Protein 3BUT (pdb70)

Solvent-accessible surface area: 8104 Å² total

Structure (mmCIF, N/CA/C/O backbone):
data_3BUT
#
_entry.id   3BUT
#
_cell.length_a   131.050
_cell.length_b   28.330
_cell.length_c   29.510
_cell.angle_alpha   90.00
_cell.angle_beta   90.00
_cell.angle_gamma   90.00
#
_symmetry.space_group_name_H-M   'P 21 21 2'
#
loop_
_entity.id
_entity.type
_entity.pdbx_description
1 polymer 'Uncharacterized protein Af_0446'
2 water water
#
loop_
_atom_site.group_PDB
_atom_site.id
_atom_site.type_symbol
_atom_site.label_atom_id
_atom_site.label_alt_id
_atom_site.label_comp_id
_atom_site.label_asym_id
_atom_site.label_entity_id
_atom_site.label_seq_id
_atom_site.pdbx_PDB_ins_code
_atom_site.Cartn_x
_atom_site.Cartn_y
_atom_site.Cartn_z
_atom_site.occupancy
_atom_site.B_iso_or_equiv
_atom_site.auth_seq_id
_atom_site.auth_comp_id
_atom_site.auth_asym_id
_atom_site.auth_atom_id
_atom_site.pdbx_PDB_model_num
ATOM 1 N N . SER A 1 2 ? -31.748 0.103 0.782 1.00 31.21 0 SER A N 1
ATOM 2 C CA A SER A 1 2 ? -30.894 0.804 1.782 0.50 24.22 0 SER A CA 1
ATOM 3 C CA B SER A 1 2 ? -30.892 0.827 1.761 0.50 22.85 0 SER A CA 1
ATOM 4 C C . SER A 1 2 ? -29.414 0.548 1.519 1.00 20.26 0 SER A C 1
ATOM 5 O O . SER A 1 2 ? -29.027 -0.559 1.167 1.00 26.55 0 SER A O 1
ATOM 10 N N . LEU A 1 3 ? -28.595 1.569 1.708 1.00 16.29 1 LEU A N 1
ATOM 11 C CA . LEU A 1 3 ? -27.155 1.436 1.550 1.00 17.97 1 LEU A CA 1
ATOM 12 C C . LEU A 1 3 ? -26.562 0.950 2.864 1.00 16.24 1 LEU A C 1
ATOM 13 O O . LEU A 1 3 ? -26.747 1.590 3.901 1.00 22.53 1 LEU A O 1
ATOM 18 N N . GLU A 1 4 ? -25.863 -0.183 2.830 1.00 13.99 2 GLU A N 1
ATOM 19 C CA . GLU A 1 4 ? -25.309 -0.770 4.058 1.00 19.29 2 GLU A CA 1
ATOM 20 C C . GLU A 1 4 ? -23.871 -0.314 4.354 1.00 18.71 2 GLU A C 1
ATOM 21 O O . GLU A 1 4 ? -23.536 -0.012 5.505 1.00 17.28 2 GLU A O 1
ATOM 27 N N . SER A 1 5 ? -23.036 -0.269 3.316 1.00 13.38 3 SER A N 1
ATOM 28 C CA . SER A 1 5 ? -21.638 0.163 3.421 1.00 15.43 3 SER A CA 1
ATOM 29 C C . SER A 1 5 ? -21.093 0.582 2.059 1.00 19.78 3 SER A C 1
ATOM 30 O O . SER A 1 5 ? -21.582 0.125 1.029 1.00 19.06 3 SER A O 1
ATOM 33 N N . VAL A 1 6 ? -20.094 1.464 2.063 1.00 21.76 4 VAL A N 1
ATOM 34 C CA . VAL A 1 6 ? -19.342 1.827 0.858 1.00 19.10 4 VAL A CA 1
ATOM 35 C C . VAL A 1 6 ? -17.857 1.719 1.174 1.00 21.52 4 VAL A C 1
ATOM 36 O O . VAL A 1 6 ? -17.392 2.238 2.190 1.00 24.14 4 VAL A O 1
ATOM 40 N N . LYS A 1 7 ? -17.123 1.031 0.307 1.00 21.77 5 LYS A N 1
ATOM 41 C CA . LYS A 1 7 ? -15.676 0.871 0.453 1.00 22.40 5 LYS A CA 1
ATOM 42 C C . LYS A 1 7 ? -14.957 1.248 -0.835 1.00 25.81 5 LYS A C 1
ATOM 43 O O . LYS A 1 7 ? -15.256 0.715 -1.907 1.00 32.45 5 LYS A O 1
ATOM 49 N N . ALA A 1 8 ? -14.010 2.176 -0.721 1.00 30.96 6 ALA A N 1
ATOM 50 C CA . ALA A 1 8 ? -13.208 2.610 -1.857 1.00 19.63 6 ALA A CA 1
ATOM 51 C C . ALA A 1 8 ? -11.871 1.888 -1.885 1.00 22.16 6 ALA A C 1
ATOM 52 O O . ALA A 1 8 ? -11.287 1.598 -0.839 1.00 21.55 6 ALA A O 1
ATOM 62 N N . TRP A 1 10 ? -8.258 1.341 -4.869 1.00 13.50 8 TRP A N 1
ATOM 63 C CA . TRP A 1 10 ? -7.675 1.646 -6.169 1.00 19.87 8 TRP A CA 1
ATOM 64 C C . TRP A 1 10 ? -7.983 0.511 -7.136 1.00 19.93 8 TRP A C 1
ATOM 65 O O . TRP A 1 10 ? -8.051 -0.651 -6.740 1.00 18.23 8 TRP A O 1
ATOM 76 N N . GLY A 1 11 ? -8.186 0.861 -8.400 1.00 24.69 9 GLY A N 1
ATOM 77 C CA . GLY A 1 11 ? -8.390 -0.131 -9.449 1.00 22.66 9 GLY A CA 1
ATOM 78 C C . GLY A 1 11 ? -7.177 -0.204 -10.343 1.00 27.25 9 GLY A C 1
ATOM 79 O O . GLY A 1 11 ? -6.061 0.080 -9.903 1.00 30.88 9 GLY A O 1
ATOM 80 N N . VAL A 1 12 ? -7.393 -0.600 -11.596 1.00 34.54 10 VAL A N 1
ATOM 81 C CA . VAL A 1 12 ? -6.309 -0.684 -12.569 1.00 32.11 10 VAL A CA 1
ATOM 82 C C . VAL A 1 12 ? -5.830 0.724 -12.891 1.00 32.43 10 VAL A C 1
ATOM 83 O O . VAL A 1 12 ? -6.580 1.549 -13.405 1.00 32.28 10 VAL A O 1
ATOM 87 N N . VAL A 1 13 ? -4.577 0.994 -12.548 1.00 32.23 11 VAL A N 1
ATOM 88 C CA . VAL A 1 13 ? -3.984 2.293 -12.793 1.00 26.74 11 VAL A CA 1
ATOM 89 C C . VAL A 1 13 ? -2.852 2.152 -13.797 1.00 28.82 11 VAL A C 1
ATOM 90 O O . VAL A 1 13 ? -1.942 1.338 -13.622 1.00 29.12 11 VAL A O 1
ATOM 94 N N . THR A 1 14 ? -2.956 2.924 -14.873 1.00 32.71 12 THR A N 1
ATOM 95 C CA . THR A 1 14 ? -1.946 2.959 -15.922 1.00 25.20 12 THR A CA 1
ATOM 96 C C . THR A 1 14 ? -1.331 4.353 -15.948 1.00 28.73 12 THR A C 1
ATOM 97 O O . THR A 1 14 ? -1.632 5.184 -15.085 1.00 30.25 12 THR A O 1
ATOM 101 N N . ASP A 1 15 ? -0.481 4.612 -16.939 1.00 35.88 13 ASP A N 1
ATOM 102 C CA . ASP A 1 15 ? 0.101 5.941 -17.112 1.00 42.86 13 ASP A CA 1
ATOM 103 C C . ASP A 1 15 ? -0.870 6.939 -17.767 1.00 43.62 13 ASP A C 1
ATOM 104 O O . ASP A 1 15 ? -0.677 8.153 -17.661 1.00 39.63 13 ASP A O 1
ATOM 109 N N . SER A 1 16 ? -1.913 6.418 -18.420 1.00 44.29 14 SER A N 1
ATOM 110 C CA . SER A 1 16 ? -2.908 7.246 -19.112 1.00 45.75 14 SER A CA 1
ATOM 111 C C . SER A 1 16 ? -4.203 7.465 -18.318 1.00 46.96 14 SER A C 1
ATOM 112 O O . SER A 1 16 ? -4.853 8.503 -18.461 1.00 55.26 14 SER A O 1
ATOM 115 N N . GLN A 1 17 ? -4.584 6.490 -17.497 1.00 36.45 15 GLN A N 1
ATOM 116 C CA . GLN A 1 17 ? -5.832 6.588 -16.752 1.00 27.54 15 GLN A CA 1
ATOM 117 C C . GLN A 1 17 ? -5.726 5.978 -15.358 1.00 27.98 15 GLN A C 1
ATOM 118 O O . GLN A 1 17 ? -5.042 4.971 -15.158 1.00 33.49 15 GLN A O 1
ATOM 124 N N . THR A 1 18 ? -6.404 6.609 -14.402 1.00 26.55 16 THR A N 1
ATOM 125 C CA . THR A 1 18 ? -6.432 6.165 -13.006 1.00 20.73 16 THR A CA 1
ATOM 126 C C . THR A 1 18 ? -7.858 5.757 -12.648 1.00 18.64 16 THR A C 1
ATOM 127 O O . THR A 1 18 ? -8.794 6.516 -12.885 1.00 24.48 16 THR A O 1
ATOM 131 N N . GLU A 1 19 ? -8.020 4.565 -12.076 1.00 21.27 17 GLU A N 1
ATOM 132 C CA . GLU A 1 19 ? -9.337 4.072 -11.672 1.00 21.25 17 GLU A CA 1
ATOM 133 C C . GLU A 1 19 ? -9.478 4.004 -10.159 1.00 17.52 17 GLU A C 1
ATOM 134 O O . GLU A 1 19 ? -8.578 3.557 -9.457 1.00 21.08 17 GLU A O 1
ATOM 140 N N . ILE A 1 20 ? -10.615 4.479 -9.673 1.00 19.85 18 ILE A N 1
ATOM 141 C CA . ILE A 1 20 ? -11.011 4.285 -8.294 1.00 24.45 18 ILE A CA 1
ATOM 142 C C . ILE A 1 20 ? -12.244 3.394 -8.346 1.00 24.06 18 ILE A C 1
ATOM 143 O O . ILE A 1 20 ? -13.121 3.604 -9.180 1.00 24.71 18 ILE A O 1
ATOM 148 N N . VAL A 1 21 ? -12.290 2.383 -7.481 1.00 23.39 19 VAL A N 1
ATOM 149 C CA . VAL A 1 21 ? -13.418 1.466 -7.431 1.00 18.28 19 VAL A CA 1
ATOM 150 C C . VAL A 1 21 ? -14.148 1.644 -6.111 1.00 22.87 19 VAL A C 1
ATOM 151 O O . VAL A 1 21 ? -13.557 1.486 -5.045 1.00 18.60 19 VAL A O 1
ATOM 155 N N . ALA A 1 22 ? -15.430 1.990 -6.196 1.00 20.48 20 ALA A N 1
ATOM 156 C CA . ALA A 1 22 ? -16.298 2.054 -5.032 1.00 21.86 20 ALA A CA 1
ATOM 157 C C . ALA A 1 22 ? -17.145 0.790 -4.998 1.00 24.92 20 ALA A C 1
ATOM 158 O O . ALA A 1 22 ? -17.685 0.382 -6.023 1.00 23.28 20 ALA A O 1
ATOM 160 N N . LEU A 1 23 ? -17.232 0.161 -3.828 1.00 25.20 21 LEU A N 1
ATOM 161 C CA . LEU A 1 23 ? -18.070 -1.021 -3.645 1.00 27.67 21 LEU A CA 1
ATOM 162 C C . LEU A 1 23 ? -19.171 -0.741 -2.636 1.00 28.58 21 LEU A C 1
ATOM 163 O O . LEU A 1 23 ? -18.908 -0.626 -1.439 1.00 39.70 21 LEU A O 1
ATOM 168 N N . ALA A 1 24 ? -20.403 -0.637 -3.127 1.00 25.60 22 ALA A N 1
ATOM 169 C CA . ALA A 1 24 ? -21.557 -0.328 -2.286 1.00 23.34 22 ALA A CA 1
ATOM 170 C C . ALA A 1 24 ? -22.430 -1.552 -2.042 1.00 21.52 22 ALA A C 1
ATOM 171 O O . ALA A 1 24 ? -22.956 -2.142 -2.983 1.00 19.12 22 ALA A O 1
ATOM 173 N N . LYS A 1 25 ? -22.573 -1.927 -0.774 1.00 13.30 23 LYS A N 1
ATOM 174 C CA . LYS A 1 25 ? -23.486 -2.986 -0.378 1.00 16.13 23 LYS A CA 1
ATOM 175 C C . LYS A 1 25 ? -24.893 -2.409 -0.222 1.00 15.30 23 LYS A C 1
ATOM 176 O O . LYS A 1 25 ? -25.142 -1.601 0.669 1.00 17.38 23 LYS A O 1
ATOM 182 N N . VAL A 1 26 ? -25.802 -2.817 -1.103 1.00 15.23 24 VAL A N 1
ATOM 183 C CA . VAL A 1 26 ? -27.185 -2.356 -1.044 1.00 14.33 24 VAL A CA 1
ATOM 184 C C . VAL A 1 26 ? -28.138 -3.489 -0.696 1.00 19.24 24 VAL A C 1
ATOM 185 O O . VAL A 1 26 ? -27.976 -4.608 -1.158 1.00 19.41 24 VAL A O 1
ATOM 189 N N . ARG A 1 27 ? -29.117 -3.189 0.147 1.00 19.15 25 ARG A N 1
ATOM 190 C CA . ARG A 1 27 ? -30.181 -4.120 0.459 1.00 26.18 25 ARG A CA 1
ATOM 191 C C . ARG A 1 27 ? -31.485 -3.602 -0.148 1.00 17.41 25 ARG A C 1
ATOM 192 O O . ARG A 1 27 ? -31.857 -2.450 0.058 1.00 24.57 25 ARG A O 1
ATOM 200 N N . ASN A 1 28 ? -32.163 -4.454 -0.908 1.00 15.20 26 ASN A N 1
ATOM 201 C CA . ASN A 1 28 ? -33.455 -4.114 -1.483 1.00 18.23 26 ASN A CA 1
ATOM 202 C C . ASN A 1 28 ? -34.579 -4.323 -0.469 1.00 16.61 26 ASN A C 1
ATOM 203 O O . ASN A 1 28 ? -34.865 -5.454 -0.074 1.00 19.84 26 ASN A O 1
ATOM 208 N N . GLU A 1 29 ? -35.227 -3.225 -0.084 1.00 20.12 27 GLU A N 1
ATOM 209 C CA A GLU A 1 29 ? -36.287 -3.270 0.920 0.50 16.73 27 GLU A CA 1
ATOM 210 C CA B GLU A 1 29 ? -36.289 -3.237 0.923 0.50 17.68 27 GLU A CA 1
ATOM 211 C C . GLU A 1 29 ? -37.678 -3.122 0.300 1.00 20.29 27 GLU A C 1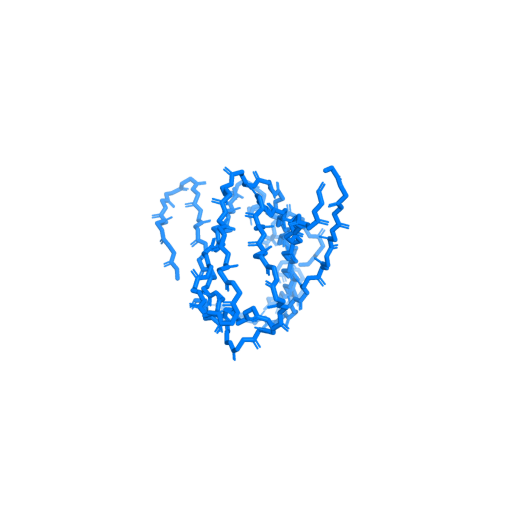
ATOM 212 O O . GLU A 1 29 ? -38.661 -2.829 0.989 1.00 25.31 27 GLU A O 1
ATOM 223 N N . ASP A 1 30 ? -37.757 -3.341 -1.006 1.00 24.76 28 ASP A N 1
ATOM 224 C CA . ASP A 1 30 ? -39.034 -3.352 -1.704 1.00 19.20 28 ASP A CA 1
ATOM 225 C C . ASP A 1 30 ? -39.417 -4.805 -1.995 1.00 24.89 28 ASP A C 1
ATOM 226 O O . ASP A 1 30 ? -38.631 -5.724 -1.764 1.00 26.69 28 ASP A O 1
ATOM 231 N N . VAL A 1 31 ? -40.627 -5.020 -2.487 1.00 23.66 29 VAL A N 1
ATOM 232 C CA . VAL A 1 31 ? -41.068 -6.371 -2.819 1.00 21.60 29 VAL A CA 1
ATOM 233 C C . VAL A 1 31 ? -40.812 -6.688 -4.299 1.00 17.42 29 VAL A C 1
ATOM 234 O O . VAL A 1 31 ? -41.057 -7.802 -4.756 1.00 22.89 29 VAL A O 1
ATOM 238 N N . VAL A 1 32 ? -40.317 -5.696 -5.034 1.00 20.52 30 VAL A N 1
ATOM 239 C CA . VAL A 1 32 ? -39.966 -5.853 -6.451 1.00 22.66 30 VAL A CA 1
ATOM 240 C C . VAL A 1 32 ? -38.449 -5.648 -6.618 1.00 20.03 30 VAL A C 1
ATOM 241 O O . VAL A 1 32 ? -37.810 -5.099 -5.718 1.00 17.13 30 VAL A O 1
ATOM 245 N N . PRO A 1 33 ? -37.858 -6.120 -7.741 1.00 17.08 31 PRO A N 1
ATOM 246 C CA . PRO A 1 33 ? -36.414 -5.930 -7.865 1.00 23.27 31 PRO A CA 1
ATOM 247 C C . PRO A 1 33 ? -36.015 -4.524 -8.293 1.00 26.18 31 PRO A C 1
ATOM 248 O O . PRO A 1 33 ? -36.763 -3.856 -9.006 1.00 29.57 31 PRO A O 1
ATOM 252 N N . ILE A 1 34 ? -34.846 -4.089 -7.831 1.00 28.06 32 ILE A N 1
ATOM 253 C CA . ILE A 1 34 ? -34.256 -2.821 -8.235 1.00 27.56 32 ILE A CA 1
ATOM 254 C C . ILE A 1 34 ? -33.343 -3.139 -9.406 1.00 24.73 32 ILE A C 1
ATOM 255 O O . ILE A 1 34 ? -32.614 -4.129 -9.367 1.00 23.37 32 ILE A O 1
ATOM 260 N N . VAL A 1 35 ? -33.407 -2.340 -10.465 1.00 18.71 33 VAL A N 1
ATOM 261 C CA . VAL A 1 35 ? -32.387 -2.409 -11.511 1.00 21.78 33 VAL A CA 1
ATOM 262 C C . VAL A 1 35 ? -31.570 -1.118 -11.495 1.00 19.50 33 VAL A C 1
ATOM 263 O O . VAL A 1 35 ? -32.130 -0.032 -11.570 1.00 25.63 33 VAL A O 1
ATOM 267 N N . VAL A 1 36 ? -30.254 -1.246 -11.354 1.00 20.85 34 VAL A N 1
ATOM 268 C CA . VAL A 1 36 ? -29.349 -0.120 -11.539 1.00 17.29 34 VAL A CA 1
ATOM 269 C C . VAL A 1 36 ? -28.787 -0.281 -12.943 1.00 13.87 34 VAL A C 1
ATOM 270 O O . VAL A 1 36 ? -27.877 -1.078 -13.160 1.00 22.84 34 VAL A O 1
ATOM 274 N N . SER A 1 37 ? -29.348 0.453 -13.899 1.00 12.54 35 SER A N 1
ATOM 275 C CA . SER A 1 37 ? -28.962 0.307 -15.311 1.00 12.00 35 SER A CA 1
ATOM 276 C C . SER A 1 37 ? -27.581 0.898 -15.617 1.00 15.29 35 SER A C 1
ATOM 277 O O . SER A 1 37 ? -26.925 0.516 -16.585 1.00 18.32 35 SER A O 1
ATOM 280 N N . GLY A 1 38 ? -27.153 1.832 -14.779 1.00 13.31 36 GLY A N 1
ATOM 281 C CA . GLY A 1 38 ? -25.858 2.460 -14.921 1.00 7.56 36 GLY A CA 1
ATOM 282 C C . GLY A 1 38 ? -25.739 3.595 -13.941 1.00 7.18 36 GLY A C 1
ATOM 283 O O . GLY A 1 38 ? -26.546 3.713 -13.025 1.00 19.91 36 GLY A O 1
ATOM 284 N N . TYR A 1 39 ? -24.728 4.437 -14.149 1.00 22.59 37 TYR A N 1
ATOM 285 C CA . TYR A 1 39 ? -24.432 5.546 -13.252 1.00 14.09 37 TYR A CA 1
ATOM 286 C C . TYR A 1 39 ? -23.613 6.606 -13.958 1.00 11.01 37 TYR A C 1
ATOM 287 O O . TYR A 1 39 ? -22.790 6.299 -14.818 1.00 14.74 37 TYR A O 1
ATOM 296 N N . HIS A 1 40 ? -23.853 7.854 -13.584 1.00 19.69 38 HIS A N 1
ATOM 297 C CA . HIS A 1 40 ? -22.993 8.959 -13.968 1.00 13.18 38 HIS A CA 1
ATOM 298 C C . HIS A 1 40 ? -22.085 9.301 -12.794 1.00 10.41 38 HIS A C 1
ATOM 299 O O . HIS A 1 40 ? -22.509 9.254 -11.634 1.00 19.25 38 HIS A O 1
ATOM 306 N N . TYR A 1 41 ? -20.832 9.633 -13.087 1.00 11.89 39 TYR A N 1
ATOM 307 C CA . TYR A 1 41 ? -19.915 10.064 -12.037 1.00 16.52 39 TYR A CA 1
ATOM 308 C C . TYR A 1 41 ? -19.166 11.321 -12.397 1.00 12.09 39 TYR A C 1
ATOM 309 O O . TYR A 1 41 ? -18.894 11.573 -13.569 1.00 12.53 39 TYR A O 1
ATOM 318 N N . THR A 1 42 ? -18.861 12.123 -11.379 1.00 17.98 40 THR A N 1
ATOM 319 C CA . THR A 1 42 ? -17.998 13.297 -11.520 1.00 18.10 40 THR A CA 1
ATOM 320 C C . THR A 1 42 ? -17.004 13.360 -10.373 1.00 19.26 40 THR A C 1
ATOM 321 O O . THR A 1 42 ? -17.333 13.013 -9.238 1.00 26.63 40 THR A O 1
ATOM 325 N N . ILE A 1 43 ? -15.782 13.788 -10.673 1.00 20.34 41 ILE A N 1
ATOM 326 C CA . ILE A 1 43 ? -14.807 14.129 -9.639 1.00 16.96 41 ILE A CA 1
ATOM 327 C C . ILE A 1 43 ? -14.283 15.543 -9.888 1.00 19.29 41 ILE A C 1
ATOM 328 O O . ILE A 1 43 ? -13.743 15.830 -10.952 1.00 27.07 41 ILE A O 1
ATOM 333 N N . GLU A 1 44 ? -14.484 16.431 -8.919 1.00 23.75 42 GLU A N 1
ATOM 334 C CA . GLU A 1 44 ? -13.956 17.786 -8.995 1.00 18.10 42 GLU A CA 1
ATOM 335 C C . GLU A 1 44 ? -12.890 17.972 -7.938 1.00 19.62 42 GLU A C 1
ATOM 336 O O . GLU A 1 44 ? -13.035 17.510 -6.809 1.00 21.42 42 GLU A O 1
ATOM 350 N N . ASN 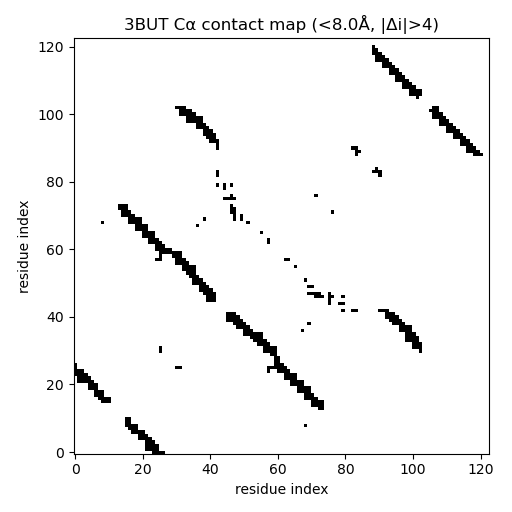A 1 46 ? -10.578 21.193 -6.566 1.00 21.19 44 ASN A N 1
ATOM 351 C CA . ASN A 1 46 ? -10.519 22.674 -6.601 1.00 21.98 44 ASN A CA 1
ATOM 352 C C . ASN A 1 46 ? -11.270 23.354 -7.754 1.00 18.89 44 ASN A C 1
ATOM 353 O O . ASN A 1 46 ? -10.804 24.356 -8.298 1.00 33.68 44 ASN A O 1
ATOM 358 N N . GLY A 1 47 ? -12.424 22.812 -8.125 1.00 21.68 45 GLY A N 1
ATOM 359 C CA . GLY A 1 47 ? -13.187 23.354 -9.244 1.00 26.09 45 GLY A CA 1
ATOM 360 C C . GLY A 1 47 ? -12.676 22.975 -10.626 1.00 28.75 45 GLY A C 1
ATOM 361 O O . GLY A 1 47 ? -13.184 23.469 -11.627 1.00 35.64 45 GLY A O 1
ATOM 362 N N . VAL A 1 48 ? -11.662 22.116 -10.692 1.00 21.75 46 VAL A N 1
ATOM 363 C CA . VAL A 1 48 ? -11.289 21.476 -11.951 1.00 23.94 46 VAL A CA 1
ATOM 364 C C . VAL A 1 48 ? -12.038 20.145 -12.028 1.00 20.97 46 VAL A C 1
ATOM 365 O O . VAL A 1 48 ? -11.928 19.318 -11.125 1.00 24.04 46 VAL A O 1
ATOM 369 N N . LYS A 1 49 ? -12.809 19.949 -13.092 1.00 16.41 47 LYS A N 1
ATOM 370 C CA . LYS A 1 49 ? -13.545 18.701 -13.282 1.00 20.20 47 LYS A CA 1
ATOM 371 C C . LYS A 1 49 ? -12.650 17.647 -13.930 1.00 21.00 47 LYS A C 1
ATOM 372 O O . LYS A 1 49 ? -12.543 17.574 -15.155 1.00 29.09 47 LYS A O 1
ATOM 378 N N . VAL A 1 50 ? -12.020 16.832 -13.089 1.00 25.86 48 VAL A N 1
ATOM 379 C CA . VAL A 1 50 ? -11.005 15.869 -13.529 1.00 17.85 48 VAL A CA 1
ATOM 380 C C . VAL A 1 50 ? -11.587 14.536 -14.025 1.00 23.69 48 VAL A C 1
ATOM 381 O O . VAL A 1 50 ? -10.895 13.763 -14.692 1.00 24.76 48 VAL A O 1
ATOM 385 N N . ALA A 1 51 ? -12.851 14.276 -13.689 1.00 20.89 49 ALA A N 1
ATOM 386 C CA . ALA A 1 51 ? -13.582 13.103 -14.174 1.00 18.85 49 ALA A CA 1
ATOM 387 C C . ALA A 1 51 ? -15.057 13.437 -14.363 1.00 18.72 49 ALA A C 1
ATOM 388 O O . ALA A 1 51 ? -15.650 14.159 -13.558 1.00 19.61 49 ALA A O 1
ATOM 390 N N . ASP A 1 52 ? -15.636 12.896 -15.431 1.00 16.36 50 ASP A N 1
ATOM 391 C CA . ASP A 1 52 ? -17.020 13.140 -15.809 1.00 13.57 50 ASP A CA 1
ATOM 392 C C . ASP A 1 52 ? -17.422 12.057 -16.799 1.00 19.67 50 ASP A C 1
ATOM 393 O O . ASP A 1 52 ? -17.126 12.156 -17.992 1.00 27.56 50 ASP A O 1
ATOM 398 N N . GLY A 1 53 ? -18.089 11.015 -16.316 1.00 12.44 51 GLY A N 1
ATOM 399 C CA . GLY A 1 53 ? -18.424 9.899 -17.189 1.00 5.96 51 GLY A CA 1
ATOM 400 C C . GLY A 1 53 ? -19.708 9.170 -16.874 1.00 11.98 51 GLY A C 1
ATOM 401 O O . GLY A 1 53 ? -20.255 9.298 -15.780 1.00 9.26 51 GLY A O 1
ATOM 402 N N . TYR A 1 54 ? -20.184 8.408 -17.857 1.00 8.82 52 TYR A N 1
ATOM 403 C CA . TYR A 1 54 ? -21.314 7.503 -17.681 1.00 15.39 52 TYR A CA 1
ATOM 404 C C . TYR A 1 54 ? -20.927 6.079 -18.058 1.00 13.12 52 TYR A C 1
ATOM 405 O O . TYR A 1 54 ? -20.384 5.844 -19.136 1.00 13.33 52 TYR A O 1
ATOM 414 N N . GLU A 1 55 ? -21.219 5.120 -17.177 1.00 18.06 53 GLU A N 1
ATOM 415 C CA A GLU A 1 55 ? -21.007 3.670 -17.377 0.50 20.70 53 GLU A CA 1
ATOM 416 C CA B GLU A 1 55 ? -20.999 3.718 -17.436 0.50 20.18 53 GLU A CA 1
ATOM 417 C C . GLU A 1 55 ? -22.343 2.9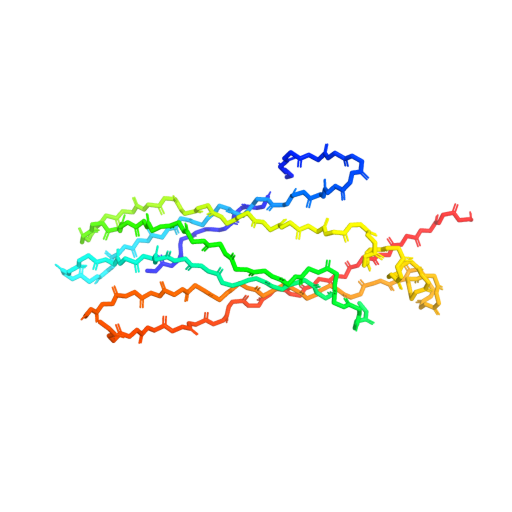41 -17.558 1.00 17.88 53 GLU A C 1
ATOM 418 O O . GLU A 1 55 ? -23.246 3.062 -16.796 1.00 16.47 53 GLU A O 1
ATOM 429 N N . ASN A 1 56 ? -22.452 2.173 -18.620 1.00 17.97 54 ASN A N 1
ATOM 430 C CA . ASN A 1 56 ? -23.664 1.404 -18.849 1.00 25.88 54 ASN A CA 1
ATOM 431 C C . ASN A 1 56 ? -23.466 -0.064 -18.455 1.00 23.51 54 ASN A C 1
ATOM 432 O O . ASN A 1 56 ? -23.009 -0.876 -19.261 1.00 35.45 54 ASN A O 1
ATOM 437 N N . SER A 1 57 ? -23.795 -0.391 -17.205 1.00 25.56 55 SER A N 1
ATOM 438 C CA . SER A 1 57 ? -23.673 -1.764 -16.705 1.00 29.39 55 SER A CA 1
ATOM 439 C C . SER A 1 57 ? -24.855 -2.135 -15.808 1.00 19.36 55 SER A C 1
ATOM 440 O O . SER A 1 57 ? -24.831 -1.868 -14.602 1.00 21.90 55 SER A O 1
ATOM 443 N N . PRO A 1 58 ? -25.901 -2.742 -16.395 1.00 16.70 56 PRO A N 1
ATOM 444 C CA . PRO A 1 58 ? -27.125 -3.012 -15.643 1.00 19.90 56 PRO A CA 1
ATOM 445 C C . PRO A 1 58 ? -26.984 -4.159 -14.641 1.00 20.46 56 PRO A C 1
ATOM 446 O O . PRO A 1 58 ? -26.410 -5.195 -14.968 1.00 25.96 56 PRO A O 1
ATOM 450 N N . VAL A 1 59 ? -27.476 -3.938 -13.421 1.00 20.15 57 VAL A N 1
ATOM 451 C CA . VAL A 1 59 ? -27.395 -4.905 -12.320 1.00 20.95 57 VAL A CA 1
ATOM 452 C C . VAL A 1 59 ? -28.736 -4.941 -11.586 1.00 17.28 57 VAL A C 1
ATOM 453 O O . VAL A 1 59 ? -29.274 -3.892 -11.248 1.00 22.22 57 VAL A O 1
ATOM 457 N N . THR A 1 60 ? -29.283 -6.136 -11.350 1.00 21.89 58 THR A N 1
ATOM 458 C CA . THR A 1 60 ? -30.477 -6.273 -10.500 1.00 25.04 58 THR A CA 1
ATOM 459 C C . THR A 1 60 ? -30.157 -6.601 -9.054 1.00 26.98 58 THR A C 1
ATOM 460 O O . THR A 1 60 ? -29.209 -7.324 -8.768 1.00 40.29 58 THR A O 1
ATOM 464 N N . VAL A 1 61 ? -30.964 -6.061 -8.147 1.00 22.60 59 VAL A N 1
ATOM 465 C CA . VAL A 1 61 ? -30.991 -6.514 -6.766 1.00 18.03 59 VAL A CA 1
ATOM 466 C C . VAL A 1 61 ? -32.369 -7.146 -6.556 1.00 21.11 59 VAL A C 1
ATOM 467 O O . VAL A 1 61 ? -33.385 -6.480 -6.730 1.00 19.88 59 VAL A O 1
ATOM 471 N N . LYS A 1 62 ? -32.384 -8.433 -6.208 1.00 23.46 60 LYS A N 1
ATOM 472 C CA A LYS A 1 62 ? -33.632 -9.171 -6.003 0.50 22.31 60 LYS A CA 1
ATOM 473 C CA B LYS A 1 62 ? -33.613 -9.196 -5.991 0.50 22.98 60 LYS A CA 1
ATOM 474 C C . LYS A 1 62 ? -34.333 -8.671 -4.741 1.00 19.14 60 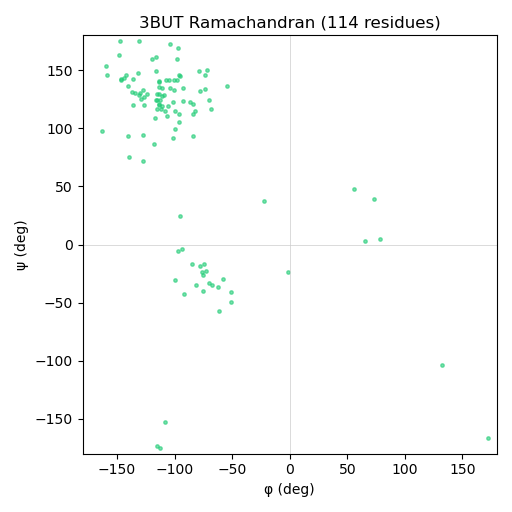LYS A C 1
ATOM 475 O O . LYS A 1 62 ? -33.670 -8.180 -3.827 1.00 22.97 60 LYS A O 1
ATOM 486 N N . PRO A 1 63 ? -35.696 -8.751 -4.697 1.00 20.21 61 PRO A N 1
ATOM 487 C CA . PRO A 1 63 ? -36.414 -8.286 -3.495 1.00 15.12 61 PRO A CA 1
ATOM 488 C C . PRO A 1 63 ? -35.920 -8.956 -2.223 1.00 15.00 61 PRO A C 1
ATOM 489 O O . PRO A 1 63 ? -35.684 -10.161 -2.237 1.00 19.95 61 PRO A O 1
ATOM 493 N N . ALA A 1 64 ? -35.740 -8.168 -1.158 1.00 14.60 62 ALA A N 1
ATOM 494 C CA . ALA A 1 64 ? -35.233 -8.627 0.157 1.00 16.06 62 ALA A CA 1
ATOM 495 C C . ALA A 1 64 ? -33.778 -9.133 0.192 1.00 19.42 62 ALA A C 1
ATOM 496 O O . ALA A 1 64 ? -33.291 -9.568 1.239 1.00 25.21 62 ALA A O 1
ATOM 498 N N . SER A 1 65 ? -33.089 -9.060 -0.944 1.00 23.56 63 SER A N 1
ATOM 499 C CA . SER A 1 65 ? -31.699 -9.502 -1.052 1.00 20.07 63 SER A CA 1
ATOM 500 C C . SER A 1 65 ? -30.741 -8.329 -0.936 1.00 16.49 63 SER A C 1
ATOM 501 O O . SER A 1 65 ? -31.132 -7.181 -1.136 1.00 16.89 63 SER A O 1
ATOM 504 N N . ALA A 1 66 ? -29.489 -8.642 -0.603 1.00 25.65 64 ALA A N 1
ATOM 505 C CA . ALA A 1 66 ? -28.401 -7.668 -0.564 1.00 26.04 64 ALA A CA 1
ATOM 506 C C . ALA A 1 66 ? -27.365 -7.975 -1.643 1.00 24.29 64 ALA A C 1
ATOM 507 O O . ALA A 1 66 ? -27.057 -9.138 -1.903 1.00 39.02 64 ALA A O 1
ATOM 509 N N . THR A 1 67 ? -26.838 -6.924 -2.267 1.00 31.57 65 THR A N 1
ATOM 510 C CA . THR A 1 67 ? -25.927 -7.036 -3.413 1.00 31.22 65 THR A CA 1
ATOM 511 C C . THR A 1 67 ? -24.813 -5.995 -3.300 1.00 24.92 65 THR A C 1
ATOM 512 O O . THR A 1 67 ? -25.074 -4.846 -2.962 1.00 25.87 65 THR A O 1
ATOM 516 N N . THR A 1 68 ? -23.575 -6.395 -3.573 1.00 20.69 66 THR A N 1
ATOM 517 C CA . THR A 1 68 ? -22.493 -5.428 -3.701 1.00 17.88 66 THR A CA 1
ATOM 518 C C . THR A 1 68 ? -22.484 -4.866 -5.122 1.00 21.00 66 THR A C 1
ATOM 519 O O . THR A 1 68 ? -22.381 -5.611 -6.091 1.00 29.01 66 THR A O 1
ATOM 523 N N . LEU A 1 69 ? -22.634 -3.548 -5.225 1.00 19.42 67 LEU A N 1
ATOM 524 C CA . LEU A 1 69 ? -22.540 -2.837 -6.495 1.00 22.83 67 LEU A CA 1
ATOM 525 C C . LEU A 1 69 ? -21.152 -2.231 -6.665 1.00 19.03 67 LEU A C 1
ATOM 526 O O . LEU A 1 69 ? -20.584 -1.720 -5.706 1.00 19.45 67 LEU A O 1
ATOM 531 N N . LYS A 1 70 ? -20.645 -2.274 -7.898 1.00 22.18 68 LYS A N 1
ATOM 532 C CA A LYS A 1 70 ? -19.314 -1.765 -8.235 0.70 23.04 68 LYS A CA 1
ATOM 533 C CA B LYS A 1 70 ? -19.318 -1.767 -8.237 0.30 23.53 68 LYS A CA 1
ATOM 534 C C . LYS A 1 70 ? -19.411 -0.536 -9.142 1.00 26.47 68 LYS A C 1
ATOM 535 O O . LYS A 1 70 ? -20.037 -0.577 -10.212 1.00 28.53 68 LYS A O 1
ATOM 546 N N . PHE A 1 71 ? -18.787 0.551 -8.701 1.00 22.57 69 PHE A N 1
ATOM 547 C CA . PHE A 1 71 ? -18.718 1.794 -9.453 1.00 23.03 69 PHE A CA 1
ATOM 548 C C . PHE A 1 71 ? -17.258 2.079 -9.822 1.00 26.09 69 PHE A C 1
ATOM 549 O O . PHE A 1 71 ? -16.402 2.257 -8.954 1.00 26.28 69 PHE A O 1
ATOM 557 N N . SER A 1 72 ? -16.979 2.084 -11.120 1.00 19.83 70 SER A N 1
ATOM 558 C CA . SER A 1 72 ? -15.647 2.345 -11.626 1.00 12.02 70 SER A CA 1
ATOM 559 C C . SER A 1 72 ? -15.536 3.813 -11.996 1.00 19.97 70 SER A C 1
ATOM 560 O O . SER A 1 72 ? -16.180 4.273 -12.936 1.00 32.00 70 SER A O 1
ATOM 563 N N . LEU A 1 73 ? -14.722 4.546 -11.247 1.00 20.50 71 LEU A N 1
ATOM 564 C CA . LEU A 1 73 ? -14.552 5.972 -11.469 1.00 19.33 71 LEU A CA 1
ATOM 565 C C . LEU A 1 73 ? -13.197 6.210 -12.098 1.00 22.60 71 LEU A C 1
ATOM 566 O O . LEU A 1 73 ? -12.171 6.032 -11.445 1.00 27.57 71 LEU A O 1
ATOM 571 N N . ARG A 1 74 ? -13.194 6.609 -13.367 1.00 20.71 72 ARG A N 1
ATOM 572 C CA . ARG A 1 74 ? -11.953 6.788 -14.113 1.00 25.24 72 ARG A CA 1
ATOM 573 C C . ARG A 1 74 ? -11.574 8.253 -14.283 1.00 25.29 72 ARG A C 1
ATOM 574 O O . ARG A 1 74 ? -12.410 9.086 -14.618 1.00 23.57 72 ARG A O 1
ATOM 582 N N . LEU A 1 75 ? -10.298 8.547 -14.055 1.00 28.86 73 LEU A N 1
ATOM 583 C CA . LEU A 1 75 ? -9.765 9.893 -14.203 1.00 28.75 73 LEU A CA 1
ATOM 584 C C . LEU A 1 75 ? -8.809 9.965 -15.383 1.00 26.57 73 LEU A C 1
ATOM 585 O O . LEU A 1 75 ? -7.773 9.298 -15.395 1.00 35.26 73 LEU A O 1
ATOM 590 N N . ASN A 1 76 ? -9.177 10.772 -16.373 1.00 35.78 74 ASN A N 1
ATOM 591 C CA . ASN A 1 76 ? -8.281 11.147 -17.459 1.00 42.45 74 ASN A CA 1
ATOM 592 C C . ASN A 1 76 ? -7.210 12.080 -16.890 1.00 44.13 74 ASN A C 1
ATOM 593 O O . ASN A 1 76 ? -7.534 13.114 -16.292 1.00 45.65 74 ASN A O 1
ATOM 598 N N . ASN A 1 77 ? -5.946 11.714 -17.076 1.00 47.76 75 ASN A N 1
ATOM 599 C CA A ASN A 1 77 ? -4.840 12.443 -16.467 0.50 43.90 75 ASN A CA 1
ATOM 600 C CA B ASN A 1 77 ? -4.834 12.431 -16.453 0.50 44.98 75 ASN A CA 1
ATOM 601 C C . ASN A 1 77 ? -4.594 13.833 -17.044 1.00 42.16 75 ASN A C 1
ATOM 602 O O . ASN A 1 77 ? -4.008 14.694 -16.387 1.00 44.44 75 ASN A O 1
ATOM 611 N N . SER A 1 78 ? -5.045 14.045 -18.276 1.00 41.38 76 SER A N 1
ATOM 612 C CA . SER A 1 78 ? -4.919 15.354 -18.931 1.00 42.78 76 SER A CA 1
ATOM 613 C C . SER A 1 78 ? -5.697 16.450 -18.186 1.00 44.66 76 SER A C 1
ATOM 614 O O . SER A 1 78 ? -5.250 17.597 -18.103 1.00 43.81 76 SER A O 1
ATOM 617 N N . PHE A 1 79 ? -6.860 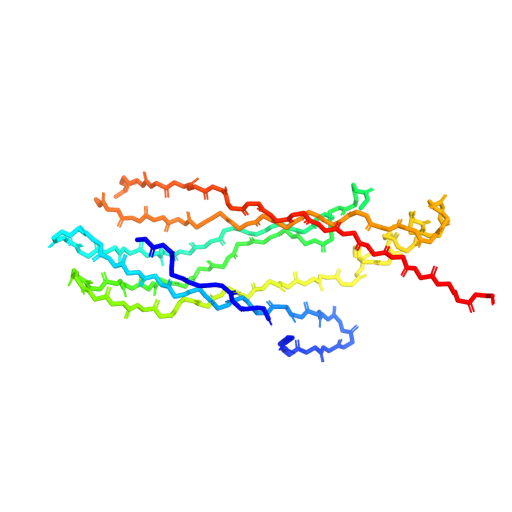16.085 -17.650 1.00 45.86 77 PHE A N 1
ATOM 618 C CA . PHE A 1 79 ? -7.614 16.959 -16.757 1.00 38.85 77 PHE A CA 1
A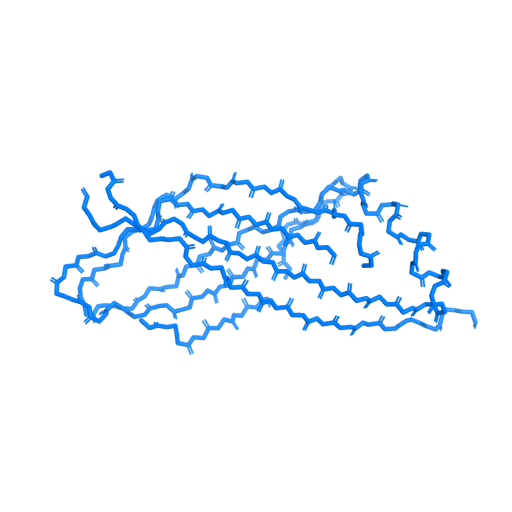TOM 619 C C . PHE A 1 79 ? -7.001 16.996 -15.353 1.00 42.60 77 PHE A C 1
ATOM 620 O O . PHE A 1 79 ? -7.207 17.958 -14.614 1.00 43.01 77 PHE A O 1
ATOM 628 N N . LEU A 1 80 ? -6.258 15.950 -14.987 1.00 39.28 78 LEU A N 1
ATOM 629 C CA . LEU A 1 80 ? -5.565 15.910 -13.698 1.00 25.05 78 LEU A CA 1
ATOM 630 C C . LEU A 1 80 ? -4.334 16.796 -13.675 1.00 20.13 78 LEU A C 1
ATOM 631 O O . LEU A 1 80 ? -3.942 17.267 -12.611 1.00 21.66 78 LEU A O 1
ATOM 636 N N . ARG A 1 81 ? -3.737 17.029 -14.844 1.00 23.70 79 ARG A N 1
ATOM 637 C CA . ARG A 1 81 ? -2.549 17.886 -14.954 1.00 22.96 79 ARG A CA 1
ATOM 638 C C . ARG A 1 81 ? -2.859 19.379 -14.814 1.00 10.84 79 ARG A C 1
ATOM 639 O O . ARG A 1 81 ? -1.947 20.188 -14.600 1.00 17.75 79 ARG A O 1
ATOM 647 N N . GLU A 1 82 ? -4.126 19.754 -14.957 1.00 20.52 80 GLU A N 1
ATOM 648 C CA . GLU A 1 8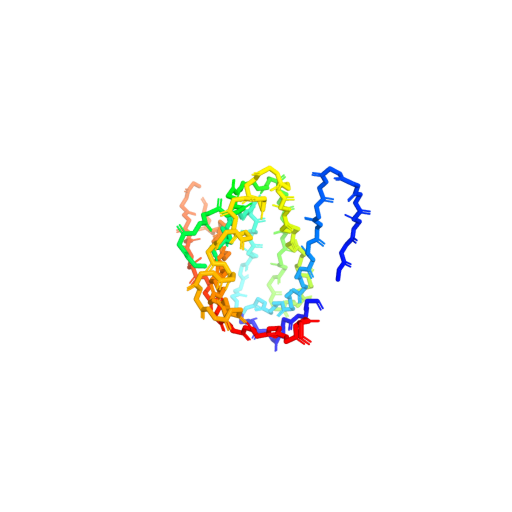2 ? -4.497 21.147 -14.740 1.00 27.76 80 GLU A CA 1
ATOM 649 C C . GLU A 1 82 ? -5.035 21.374 -13.333 1.00 14.90 80 GLU A C 1
ATOM 650 O O . GLU A 1 82 ? -5.280 22.507 -12.934 1.00 25.28 80 GLU A O 1
ATOM 656 N N . TRP A 1 83 ? -5.192 20.288 -12.581 1.00 27.78 81 TRP A N 1
ATOM 657 C CA . TRP A 1 83 ? -5.524 20.380 -11.162 1.00 28.35 81 TRP A CA 1
ATOM 658 C C . TRP A 1 83 ? -4.281 20.789 -10.390 1.00 24.66 81 TRP A C 1
ATOM 659 O O . TRP A 1 83 ? -4.354 21.596 -9.467 1.00 30.11 81 TRP A O 1
ATOM 670 N N . TRP A 1 84 ? -3.143 20.222 -10.780 1.00 29.56 82 TRP A N 1
ATOM 671 C CA . TRP A 1 84 ? -1.887 20.427 -10.075 1.00 22.08 82 TRP A CA 1
ATOM 672 C C . TRP A 1 84 ? -1.556 21.898 -9.823 1.00 25.36 82 TRP A C 1
ATOM 673 O O . TRP A 1 84 ? -1.110 22.257 -8.730 1.00 21.37 82 TRP A O 1
ATOM 684 N N . VAL A 1 85 ? -1.809 22.739 -10.826 1.00 28.97 83 VAL A N 1
ATOM 685 C CA . VAL A 1 85 ? -1.684 24.193 -10.709 1.00 28.34 83 VAL A CA 1
ATOM 686 C C . VAL A 1 85 ? -2.441 24.726 -9.490 1.00 21.89 83 VAL A C 1
ATOM 687 O O . VAL A 1 85 ? -1.880 25.470 -8.684 1.00 20.37 83 VAL A O 1
ATOM 691 N N . THR A 1 86 ? -3.699 24.308 -9.363 1.00 20.52 84 THR A N 1
ATOM 692 C CA . THR A 1 86 ? -4.609 24.785 -8.319 1.00 22.92 84 THR A CA 1
ATOM 693 C C . THR A 1 86 ? -4.221 24.279 -6.937 1.00 16.92 84 THR A C 1
ATOM 694 O O . THR A 1 86 ? -4.435 24.969 -5.937 1.00 18.32 84 THR A O 1
ATOM 698 N N . HIS A 1 87 ? -3.665 23.070 -6.894 1.00 24.20 85 HIS A N 1
ATOM 699 C CA . HIS A 1 87 ? -3.249 22.449 -5.644 1.00 20.67 85 HIS A CA 1
ATOM 700 C C . HIS A 1 87 ? -2.180 23.287 -4.969 1.00 19.51 85 HIS A C 1
ATOM 701 O O . HIS A 1 87 ? -2.371 23.731 -3.846 1.00 27.77 85 HIS A O 1
ATOM 708 N N . ILE A 1 88 ? -1.077 23.531 -5.668 1.00 29.49 86 ILE A N 1
ATOM 709 C CA . ILE A 1 88 ? -0.001 24.350 -5.113 1.00 24.74 86 ILE A CA 1
ATOM 710 C C . ILE A 1 88 ? -0.409 25.813 -4.937 1.00 28.68 86 ILE A C 1
ATOM 711 O O . ILE A 1 88 ? -0.010 26.437 -3.958 1.00 30.48 86 ILE A O 1
ATOM 716 N N . ALA A 1 89 ? -1.238 26.335 -5.848 1.00 20.94 87 ALA A N 1
ATOM 717 C CA . ALA A 1 89 ? -1.785 27.698 -5.733 1.00 27.86 87 ALA A CA 1
ATOM 718 C C . ALA A 1 89 ? -2.567 27.929 -4.438 1.00 24.15 87 ALA A C 1
ATOM 719 O O . ALA A 1 89 ? -2.606 29.042 -3.919 1.00 25.62 87 ALA A O 1
ATOM 721 N N . ASN A 1 90 ? -3.176 26.872 -3.914 1.00 18.03 88 ASN A N 1
ATOM 722 C CA . ASN A 1 90 ? -3.886 26.968 -2.649 1.00 23.11 88 ASN A CA 1
ATOM 723 C C . ASN A 1 90 ? -3.065 26.555 -1.428 1.00 24.84 88 ASN A C 1
ATOM 724 O O . ASN A 1 90 ? -3.625 26.180 -0.397 1.00 23.75 88 ASN A O 1
ATOM 729 N N . GLY A 1 91 ? -1.740 26.653 -1.546 1.00 25.62 89 GLY A N 1
ATOM 730 C CA . GLY A 1 91 ? -0.820 26.300 -0.460 1.00 20.33 89 GLY A CA 1
ATOM 731 C C . GLY A 1 91 ? -0.732 24.803 -0.251 1.00 17.35 89 GLY A C 1
ATOM 732 O O . GLY A 1 91 ? -0.654 24.329 0.888 1.00 19.80 89 GLY A O 1
ATOM 733 N N . GLU A 1 92 ? -0.742 24.074 -1.368 1.00 20.57 90 GLU A N 1
ATOM 734 C CA . GLU A 1 92 ? -0.809 22.607 -1.405 1.00 12.92 90 GLU A CA 1
ATOM 735 C C . GLU A 1 92 ? -2.015 22.035 -0.655 1.00 11.38 90 GLU A C 1
ATOM 736 O O . GLU A 1 92 ? -1.881 21.111 0.140 1.00 21.13 90 GLU A O 1
ATOM 742 N N . LYS A 1 93 ? -3.190 22.594 -0.923 1.00 17.83 91 LYS A N 1
ATOM 743 C CA . LYS A 1 93 ? -4.448 22.117 -0.338 1.00 23.65 91 LYS A CA 1
ATOM 744 C C . LYS A 1 93 ? -5.441 21.864 -1.459 1.00 22.02 91 LYS A C 1
ATOM 745 O O . LYS A 1 93 ? -5.605 22.702 -2.347 1.00 23.19 91 LYS A O 1
ATOM 751 N N . THR A 1 94 ? -6.108 20.716 -1.416 1.00 18.05 92 THR A N 1
ATOM 752 C CA . THR A 1 94 ? -7.104 20.388 -2.426 1.00 19.05 92 THR A CA 1
ATOM 753 C C . THR A 1 94 ? -8.426 19.908 -1.834 1.00 19.06 92 THR A C 1
ATOM 754 O O . THR A 1 94 ? -8.431 19.011 -0.985 1.00 21.95 92 THR A O 1
ATOM 758 N N . LYS A 1 95 ? -9.510 20.523 -2.269 1.00 14.16 93 LYS A N 1
ATOM 759 C CA A LYS A 1 95 ? -10.853 20.073 -1.982 0.35 17.30 93 LYS A CA 1
ATOM 760 C CA B LYS A 1 95 ? -10.873 20.110 -1.949 0.35 18.63 93 LYS A CA 1
ATOM 761 C CA C LYS A 1 95 ? -10.865 20.097 -1.939 0.30 18.61 93 LYS A CA 1
ATOM 762 C C . LYS A 1 95 ? -11.410 19.173 -3.048 1.00 20.99 93 LYS A C 1
ATOM 763 O O . LYS A 1 95 ? -11.519 19.540 -4.160 1.00 25.16 93 LYS A O 1
ATOM 779 N N . ILE A 1 96 ? -11.771 17.974 -2.665 1.00 25.51 94 ILE A N 1
ATOM 780 C CA . ILE A 1 96 ? -12.274 16.983 -3.617 1.00 25.62 94 ILE A CA 1
ATOM 781 C C . ILE A 1 96 ? -13.764 16.736 -3.435 1.00 21.25 94 ILE A C 1
ATOM 782 O O . ILE A 1 96 ? -14.222 16.479 -2.323 1.00 21.59 94 ILE A O 1
ATOM 787 N N . ARG A 1 97 ? -14.513 16.830 -4.531 1.00 18.89 95 ARG A N 1
ATOM 788 C CA A ARG A 1 97 ? -15.932 16.494 -4.536 0.50 22.51 95 ARG A CA 1
ATOM 789 C CA B ARG A 1 97 ? -15.933 16.487 -4.530 0.50 21.97 95 ARG A CA 1
ATOM 790 C C . ARG A 1 97 ? -16.190 15.356 -5.516 1.00 19.80 95 ARG A C 1
ATOM 791 O O . ARG A 1 97 ? -15.901 15.480 -6.703 1.00 26.13 95 ARG A O 1
ATOM 806 N N . VAL A 1 98 ? -16.714 14.246 -5.005 1.00 25.54 96 VAL A N 1
ATOM 807 C CA . VAL A 1 98 ? -17.064 13.084 -5.828 1.00 20.74 96 VAL A CA 1
ATOM 808 C C . VAL A 1 98 ? -18.582 12.902 -5.815 1.00 27.27 96 VAL A C 1
ATOM 809 O O . VAL A 1 98 ? -19.211 12.910 -4.753 1.00 23.98 96 VAL A O 1
ATOM 813 N N . ALA A 1 99 ? -19.169 12.778 -7.001 1.00 23.65 97 ALA A N 1
ATOM 814 C CA . ALA A 1 99 ? -20.600 12.554 -7.128 1.00 19.26 97 ALA A CA 1
ATOM 815 C C . ALA A 1 99 ? -20.879 11.328 -7.980 1.00 24.09 97 ALA A C 1
ATOM 816 O O . ALA A 1 99 ? -20.373 11.220 -9.088 1.00 26.41 97 ALA A O 1
ATOM 818 N N . ILE A 1 100 ? -21.670 10.401 -7.448 1.00 21.67 98 ILE A N 1
ATOM 819 C CA . ILE A 1 100 ? -22.150 9.253 -8.215 1.00 18.03 98 ILE A CA 1
ATOM 820 C C . ILE A 1 100 ? -23.671 9.338 -8.314 1.00 20.77 98 ILE A C 1
ATOM 821 O O . ILE A 1 100 ? -24.362 9.443 -7.303 1.00 19.52 98 ILE A O 1
ATOM 826 N N . LYS A 1 101 ? -24.173 9.315 -9.545 1.00 20.53 99 LYS A N 1
ATOM 827 C CA . LYS A 1 101 ? -25.595 9.467 -9.834 1.00 21.25 99 LYS A CA 1
ATOM 828 C C . LYS A 1 101 ? -26.123 8.198 -10.523 1.00 15.50 99 LYS A C 1
ATOM 829 O O . LYS A 1 101 ? -26.116 8.118 -11.749 1.00 20.38 99 LYS A O 1
ATOM 835 N N . PRO A 1 102 ? -26.547 7.184 -9.736 1.00 18.47 100 PRO A N 1
ATOM 836 C CA . PRO A 1 102 ? -27.052 5.962 -10.356 1.00 15.43 100 PRO A CA 1
ATOM 837 C C . PRO A 1 102 ? -28.430 6.134 -10.979 1.00 21.70 100 PRO A C 1
ATOM 838 O O . PRO A 1 102 ? -29.249 6.917 -10.491 1.00 19.84 100 PRO A O 1
ATOM 842 N N . THR A 1 103 ? -28.647 5.416 -12.075 1.00 21.75 101 THR A N 1
ATOM 843 C CA . THR A 1 103 ? -29.926 5.364 -12.753 1.00 18.87 101 THR A CA 1
ATOM 844 C C . THR A 1 103 ? -30.644 4.126 -12.257 1.00 17.26 101 THR A C 1
ATOM 845 O O . THR A 1 103 ? -30.294 3.008 -12.625 1.00 21.32 101 THR A O 1
ATOM 849 N N . ILE A 1 104 ? -31.642 4.344 -11.408 1.00 20.60 102 ILE A N 1
ATOM 850 C CA . ILE A 1 104 ? -32.399 3.277 -10.776 1.00 19.57 102 ILE A CA 1
ATOM 851 C C . ILE A 1 104 ? -33.717 3.138 -11.502 1.00 17.00 102 ILE A C 1
ATOM 852 O O . ILE A 1 104 ? -34.474 4.101 -11.600 1.00 20.47 102 ILE A O 1
ATOM 857 N N . GLU A 1 105 ? -33.989 1.944 -12.017 1.00 13.07 103 GLU A N 1
ATOM 858 C CA . GLU A 1 105 ? -35.199 1.710 -12.789 1.00 26.72 103 GLU A CA 1
ATOM 859 C C . GLU A 1 105 ? -36.170 0.853 -12.000 1.00 38.00 103 GLU A C 1
ATOM 860 O O . GLU A 1 105 ? -35.873 -0.298 -11.675 1.00 50.94 103 GLU A O 1
ATOM 866 N N . ILE A 1 106 ? -37.315 1.435 -11.654 1.00 53.25 104 ILE A N 1
ATOM 867 C CA . ILE A 1 106 ? -38.475 0.657 -11.223 1.00 60.18 104 ILE A CA 1
ATOM 868 C C . ILE A 1 106 ? -39.665 1.115 -12.080 1.00 64.83 104 ILE A C 1
ATOM 869 O O . ILE A 1 106 ? -40.328 2.115 -11.776 1.00 67.66 104 ILE A O 1
ATOM 874 N N . GLY A 1 107 ? -39.897 0.389 -13.173 1.00 51.23 105 GLY A N 1
ATOM 875 C CA . GLY A 1 107 ? -40.923 0.747 -14.143 1.00 46.50 105 GLY A CA 1
ATOM 876 C C . GLY A 1 107 ? -40.409 0.695 -15.569 1.00 45.05 105 GLY A C 1
ATOM 877 O O . GLY A 1 107 ? -41.177 0.841 -16.522 1.00 37.34 105 GLY A O 1
ATOM 878 N N . ARG A 1 109 ? -39.367 2.634 -18.231 1.00 41.21 107 ARG A N 1
ATOM 879 C CA . ARG A 1 109 ? -38.913 3.973 -18.611 1.00 34.68 107 ARG A CA 1
ATOM 880 C C . ARG A 1 109 ? -38.886 4.960 -17.444 1.00 35.03 107 ARG A C 1
ATOM 881 O O . ARG A 1 109 ? -38.143 5.936 -17.481 1.00 26.10 107 ARG A O 1
ATOM 889 N N . ASP A 1 110 ? -39.691 4.697 -16.416 1.00 42.93 108 ASP A N 1
ATOM 890 C CA . ASP A 1 110 ? -39.733 5.535 -15.212 1.00 46.28 108 ASP A CA 1
ATOM 891 C C . ASP A 1 110 ? -38.538 5.253 -14.289 1.00 41.26 108 ASP A C 1
ATOM 892 O O . ASP A 1 110 ? -38.231 4.093 -13.995 1.00 38.81 108 ASP A O 1
ATOM 897 N N . VAL A 1 111 ? -37.875 6.316 -13.830 1.00 32.66 109 VAL A N 1
ATOM 898 C CA . VAL A 1 111 ? -36.642 6.189 -13.038 1.00 30.67 109 VAL A CA 1
ATOM 899 C C . VAL A 1 111 ? -36.562 7.002 -11.742 1.00 33.04 109 VAL A C 1
ATOM 900 O O . VAL A 1 111 ? -37.451 7.785 -11.419 1.00 36.63 109 VAL A O 1
ATOM 904 N N . GLU A 1 112 ? -35.476 6.775 -11.008 1.00 31.60 110 GLU A N 1
ATOM 905 C CA . GLU A 1 112 ? -35.080 7.575 -9.856 1.00 34.06 110 GLU A CA 1
ATOM 906 C C . GLU A 1 112 ? -33.593 7.842 -10.024 1.00 28.15 110 GLU A C 1
ATOM 907 O O . GLU A 1 112 ? -32.825 6.908 -10.281 1.00 26.97 110 GLU A O 1
ATOM 913 N N . VAL A 1 113 ? -33.172 9.098 -9.889 1.00 25.59 111 VAL A N 1
ATOM 914 C CA . VAL A 1 113 ? -31.748 9.428 -10.063 1.00 27.00 111 VAL A CA 1
ATOM 915 C C . VAL A 1 113 ? -31.119 10.221 -8.904 1.00 23.83 111 VAL A C 1
ATOM 916 O O . VAL A 1 113 ? -30.815 11.406 -9.056 1.00 29.27 111 VAL A O 1
ATOM 920 N N . PRO A 1 114 ? -30.907 9.562 -7.745 1.00 24.52 112 PRO A N 1
ATOM 921 C CA . PRO A 1 114 ? -30.320 10.260 -6.603 1.00 24.89 112 PRO A CA 1
ATOM 922 C C . PRO A 1 114 ? -28.833 10.567 -6.814 1.00 21.82 112 PRO A C 1
ATOM 923 O O . PRO A 1 114 ? -28.147 9.843 -7.528 1.00 21.99 112 PRO A O 1
ATOM 927 N N . VAL A 1 115 ? -28.358 11.652 -6.215 1.00 17.45 113 VAL A N 1
ATOM 928 C CA . VAL A 1 115 ? -26.954 12.036 -6.311 1.00 14.13 113 VAL A CA 1
ATOM 929 C C . VAL A 1 115 ? -26.294 11.858 -4.953 1.00 19.63 113 VAL A C 1
ATOM 930 O O . VAL A 1 115 ? -26.698 12.481 -3.966 1.00 21.01 113 VAL A O 1
ATOM 934 N N . PHE A 1 116 ? -25.291 10.989 -4.909 1.00 18.67 114 PHE A N 1
ATOM 935 C CA . PHE A 1 116 ? -24.527 10.752 -3.696 1.00 20.66 114 PHE A CA 1
ATOM 936 C C . PHE A 1 116 ? -23.227 11.536 -3.758 1.00 16.63 114 PHE A C 1
ATOM 937 O O . PHE A 1 116 ? -22.392 11.290 -4.616 1.00 25.52 114 PHE A O 1
ATOM 945 N N . LEU A 1 117 ? -23.084 12.502 -2.856 1.00 29.65 115 LEU A N 1
ATOM 946 C CA . LEU A 1 117 ? -21.913 13.369 -2.828 1.00 28.50 115 LEU A CA 1
ATOM 947 C C . LEU A 1 117 ? -20.984 12.989 -1.688 1.00 28.00 115 LEU A C 1
ATOM 948 O O . LEU A 1 117 ? -21.434 12.63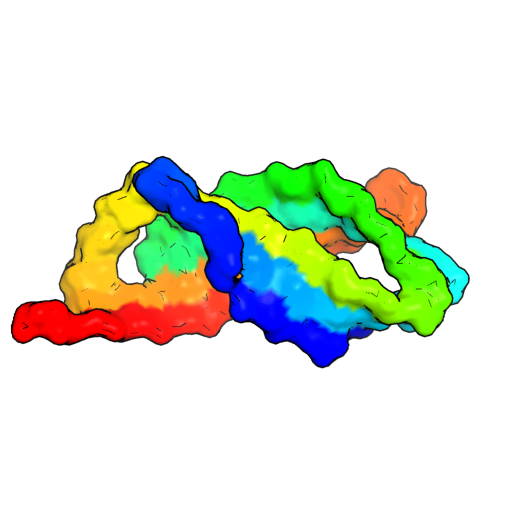8 -0.596 1.00 32.42 115 LEU A O 1
ATOM 953 N N . ARG A 1 118 ? -19.685 13.054 -1.958 1.00 25.22 116 ARG A N 1
ATOM 954 C CA . ARG A 1 118 ? -18.667 12.841 -0.940 1.00 31.86 116 ARG A CA 1
ATOM 955 C C . ARG A 1 118 ? -17.592 13.910 -1.097 1.00 26.22 116 ARG A C 1
ATOM 956 O O . ARG A 1 118 ? -16.968 14.026 -2.154 1.00 35.93 116 ARG A O 1
ATOM 964 N N . GLU A 1 119 ? -17.409 14.704 -0.046 1.00 32.51 117 GLU A N 1
ATOM 965 C CA . GLU A 1 119 ? -16.404 15.763 -0.026 1.00 28.47 117 GLU A CA 1
ATOM 966 C C . GLU A 1 119 ? -15.242 15.373 0.875 1.00 24.81 117 GLU A C 1
ATOM 967 O O . GLU A 1 119 ? -15.438 14.766 1.933 1.00 29.48 117 GLU A O 1
ATOM 973 N N . SER A 1 120 ? -14.032 15.723 0.451 1.00 20.87 118 SER A N 1
ATOM 974 C CA . SER A 1 120 ? -12.830 15.478 1.243 1.00 17.08 118 SER A CA 1
ATOM 975 C C . SER A 1 120 ? -11.790 16.563 1.005 1.00 21.27 118 SER A C 1
ATOM 976 O O . SER A 1 120 ? -11.980 17.453 0.179 1.00 26.51 118 SER A O 1
ATOM 979 N N . GLU A 1 121 ? -10.696 16.497 1.750 1.00 26.16 119 GLU A N 1
ATOM 980 C CA . GLU A 1 121 ? -9.633 17.476 1.615 1.00 31.54 119 GLU A CA 1
ATOM 981 C C . GLU A 1 121 ? -8.297 16.805 1.875 1.00 27.98 119 GLU A C 1
ATOM 982 O O . GLU A 1 121 ? -8.191 15.924 2.734 1.00 23.54 119 GLU A O 1
ATOM 988 N N . PHE A 1 122 ? -7.282 17.201 1.116 1.00 26.58 120 PHE A N 1
ATOM 989 C CA . PHE A 1 122 ? -5.931 16.759 1.420 1.00 22.85 120 PHE A CA 1
ATOM 990 C C . PHE A 1 122 ? -4.888 17.835 1.191 1.00 20.15 120 PHE A C 1
ATOM 991 O O . PHE A 1 122 ? -5.010 18.679 0.299 1.00 19.61 120 PHE A O 1
ATOM 999 N N . THR A 1 123 ? -3.872 17.794 2.041 1.00 21.16 121 THR A N 1
ATOM 1000 C CA . THR A 1 123 ? -2.744 18.685 1.948 1.00 25.95 121 THR A CA 1
ATOM 1001 C C . THR A 1 123 ? -1.490 17.875 1.658 1.00 23.16 121 THR A C 1
ATOM 1002 O O . THR A 1 123 ? -1.391 16.713 2.046 1.00 22.78 121 THR A O 1
ATOM 1006 N N . THR A 1 124 ? -0.551 18.485 0.945 1.00 24.43 122 THR A N 1
ATOM 1007 C CA . THR A 1 124 ? 0.797 17.942 0.833 1.00 21.83 122 THR A CA 1
ATOM 1008 C C . THR A 1 124 ? 1.776 18.977 1.392 1.00 25.54 122 THR A C 1
ATOM 1009 O O . THR A 1 124 ? 1.429 20.153 1.530 1.00 23.20 122 THR A O 1
ATOM 1013 N N . LYS A 1 125 ? 2.975 18.526 1.757 1.00 21.47 123 LYS A N 1
ATOM 1014 C CA . LYS A 1 125 ? 4.050 19.398 2.221 1.00 25.20 123 LYS A CA 1
ATOM 1015 C C . LYS A 1 125 ? 5.342 18.871 1.607 1.00 26.51 123 LYS A C 1
ATOM 1016 O O . LYS A 1 125 ? 6.157 18.237 2.281 1.00 26.14 123 LYS A O 1
ATOM 1022 N N . LEU A 1 126 ? 5.508 19.136 0.314 1.00 23.79 124 LEU A N 1
ATOM 1023 C CA . LEU A 1 126 ? 6.564 18.515 -0.485 1.00 27.74 124 LEU A CA 1
ATOM 1024 C C . LEU A 1 126 ? 7.936 19.166 -0.352 1.00 27.36 124 LEU A C 1
ATOM 1025 O O . LEU A 1 126 ? 8.957 18.475 -0.392 1.00 28.73 124 LEU A O 1
ATOM 1030 N N . LEU A 1 127 ? 7.958 20.486 -0.197 1.00 27.38 125 LEU A N 1
ATOM 1031 C CA . LEU A 1 127 ? 9.213 21.223 -0.115 1.00 28.16 125 LEU A CA 1
ATOM 1032 C C . LEU A 1 127 ? 9.584 21.532 1.331 1.00 37.94 125 LEU A C 1
ATOM 1033 O O . LEU A 1 127 ? 10.193 20.710 2.014 1.00 42.14 125 LEU A O 1
#

Nearest PDB structures (foldseek):
  3but-assembly1_A-2  TM=1.008E+00  e=2.658E-22  Archaeoglobus fulgidus DSM 4304
  8b7d-assembly1_A  TM=6.439E-01  e=1.215E-05  Homo sapiens
  8dhe-assembly1_C  TM=6.083E-01  e=2.045E-02  Tannerella forsythia
  1ggu-assembly1_B  TM=5.241E-01  e=8.296E-03  Homo sapiens
  4kty-assembly1_A  TM=5.312E-01  e=1.839E-02  Homo sapiens

Sequence (123 aa):
SSLESVKAWGVVTDSQTEIVALAKVRNEEDVVPIVVSGYHYTIENGVKVADGYEENSPVTVKKPASATTLKKFSLRLNNNSFLREWWVTHIANGEKTKKKIRRVAIKPTIEIGRDVEVPVFLRESEFTTKLL

B-factor: mean 28.88, std 12.92, range [2.0, 83.72]

Secondary structure (DSSP, 8-state):
-EEEEE------SSEEEEEEEEEEE--SSS-EEEEEEEEEE------EEEEE---EEE-TT-EEEEEEEEEEEHHHHTTHHHHHHHTTSEEEEEEEEEEEEE----EE---EEEEEEEE----

Foldseek 3Di:
DWDDKDKWDDDDPFKTKMKIKIKDFAADQAKKKFQWKWKWKALNQTQFTDIDGDIDIDHHRHIDIDIDITMGGCVSVVVVVVVCVVVVNKDKMKMWMWTWIDDDVDTDTDIDIDIDMDGDDDD

Radius of gyration: 16.77 Å; Cα contacts (8 Å, |Δi|>4): 297; chains: 1; bounding box: 50×37×23 Å

CATH classification: 2.60.40.10

Organism: Archaeoglobus fulgidus (strain ATCC 49558 / DSM 4304 / JCM 9628 / NBRC 100126 / VC-16) (NCBI:txid224325)

InterPro domains:
  IPR004864 Late embryogenesis abundant protein, LEA_2 subgroup [PF03168] (23-114)
  IPR013783 Immunoglobulin-like fold [G3DSA:2.60.40.10] (1-126)
  IPR013990 Water stress and hypersensitive response domain [SM00769] (1-119)